Protein AF-A0A7W0X7A7-F1 (afdb_monomer)

Solvent-accessible surface area (backbone atoms only — not comparable to full-atom values): 5548 Å² total; per-residue (Å²): 108,64,54,66,26,83,92,50,47,51,69,35,86,31,71,50,77,49,78,48,76,40,91,55,37,68,71,57,52,37,70,67,54,48,48,55,53,54,68,53,63,34,90,52,57,49,54,51,63,49,78,52,93,33,30,41,42,34,43,36,42,20,78,46,66,66,29,46,49,54,38,51,52,56,48,42,53,61,47,37,30,58,77,68,75,40,80,59,68,86,60,77,87,77,76,120

Sequence (96 aa):
GVLASPVGLNDCAVFGTFVTMSSSVDTVVDRAALDACRALKPTQGDGTVTRLPSILVARYRGDSSEAAHAYFVALWSLIRPLVTGRAAVPPRIWRT

Structure (mmCIF, N/CA/C/O backbone):
data_AF-A0A7W0X7A7-F1
#
_entry.id   AF-A0A7W0X7A7-F1
#
loop_
_atom_site.group_PDB
_atom_site.id
_atom_site.type_symbol
_atom_site.label_atom_id
_atom_site.label_alt_id
_atom_site.label_comp_id
_atom_site.label_asym_id
_atom_site.label_entity_id
_atom_site.label_seq_id
_atom_site.pdbx_PDB_ins_code
_atom_site.Cartn_x
_atom_site.Cartn_y
_atom_site.Cartn_z
_atom_site.occupancy
_atom_site.B_iso_or_equiv
_atom_site.auth_seq_id
_atom_site.auth_comp_id
_atom_site.auth_asym_id
_atom_site.auth_atom_id
_atom_site.pdbx_PDB_model_num
ATOM 1 N N . GLY A 1 1 ? 23.001 11.454 -12.380 1.00 73.56 1 GLY A N 1
ATOM 2 C CA . GLY A 1 1 ? 21.865 12.371 -12.129 1.00 73.56 1 GLY A CA 1
ATOM 3 C C . GLY A 1 1 ? 20.842 11.688 -11.239 1.00 73.56 1 GLY A C 1
ATOM 4 O O . GLY A 1 1 ? 20.940 10.482 -11.070 1.00 73.56 1 GLY A O 1
ATOM 5 N N . VAL A 1 2 ? 19.878 12.424 -10.673 1.00 76.94 2 VAL A N 1
ATOM 6 C CA . VAL A 1 2 ? 18.868 11.878 -9.732 1.00 76.94 2 VAL A CA 1
ATOM 7 C C . VAL A 1 2 ? 18.051 10.720 -10.334 1.00 76.94 2 VAL A C 1
ATOM 9 O O . VAL A 1 2 ? 17.681 9.801 -9.613 1.00 76.94 2 VAL A O 1
ATOM 12 N N . LEU A 1 3 ? 17.835 10.720 -11.654 1.00 80.44 3 LEU A N 1
ATOM 13 C CA . LEU A 1 3 ? 17.059 9.692 -12.363 1.00 80.44 3 LEU A CA 1
ATOM 14 C C . LEU A 1 3 ? 17.709 8.295 -12.310 1.00 80.44 3 LEU A C 1
ATOM 16 O O . LEU A 1 3 ? 17.044 7.331 -11.954 1.00 80.44 3 LEU A O 1
ATOM 20 N N . ALA A 1 4 ? 19.019 8.209 -12.549 1.00 84.44 4 ALA A N 1
ATOM 21 C CA . ALA A 1 4 ? 19.783 6.953 -12.504 1.00 84.44 4 ALA A CA 1
ATOM 22 C C . ALA A 1 4 ? 20.281 6.590 -11.093 1.00 84.44 4 ALA A C 1
ATOM 24 O O . ALA A 1 4 ? 21.035 5.643 -10.895 1.00 84.44 4 ALA A O 1
ATOM 25 N N . SER A 1 5 ? 19.950 7.401 -10.085 1.00 89.44 5 SER A N 1
ATOM 26 C CA . SER A 1 5 ? 20.431 7.160 -8.730 1.00 89.44 5 SER A CA 1
ATOM 27 C C . SER A 1 5 ? 19.619 6.045 -8.061 1.00 89.44 5 SER A C 1
ATOM 29 O O . SER A 1 5 ? 18.388 6.111 -8.108 1.00 89.44 5 SER A O 1
ATOM 31 N N . PRO A 1 6 ? 20.254 5.101 -7.338 1.00 82.75 6 PRO A N 1
ATOM 32 C CA . PRO A 1 6 ? 19.545 4.073 -6.568 1.00 82.75 6 PRO A CA 1
ATOM 33 C C . PRO A 1 6 ? 18.595 4.635 -5.503 1.00 82.7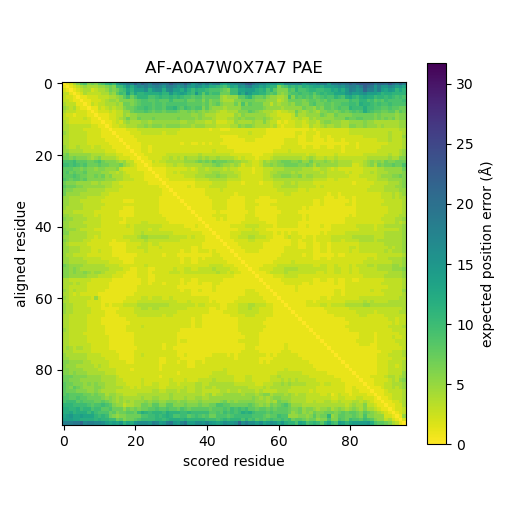5 6 PRO A C 1
ATOM 35 O O . PRO A 1 6 ? 17.567 4.026 -5.200 1.00 82.75 6 PRO A O 1
ATOM 38 N N . VAL A 1 7 ? 18.923 5.817 -4.961 1.00 84.94 7 VAL A N 1
ATOM 39 C CA . VAL A 1 7 ? 18.086 6.562 -4.002 1.00 84.94 7 VAL A CA 1
ATOM 40 C C . VAL A 1 7 ? 17.070 7.491 -4.681 1.00 84.94 7 VAL A C 1
ATOM 42 O O . VAL A 1 7 ? 16.282 8.144 -4.002 1.00 84.94 7 VAL A O 1
ATOM 45 N N . GLY A 1 8 ? 17.092 7.557 -6.014 1.00 87.00 8 GLY A N 1
ATOM 46 C CA . GLY A 1 8 ? 16.103 8.227 -6.850 1.00 87.00 8 GLY A CA 1
ATOM 47 C C . GLY A 1 8 ? 15.232 7.212 -7.591 1.00 87.00 8 GLY A C 1
ATOM 48 O O . GLY A 1 8 ? 14.730 6.247 -7.004 1.00 87.00 8 GLY A O 1
ATOM 49 N N . LEU A 1 9 ? 15.048 7.428 -8.894 1.00 87.62 9 LEU A N 1
ATOM 50 C CA . LEU A 1 9 ? 14.214 6.547 -9.716 1.00 87.62 9 LEU A CA 1
ATOM 51 C C . LEU A 1 9 ? 14.911 5.247 -10.119 1.00 87.62 9 LEU A C 1
ATOM 53 O O . LEU A 1 9 ? 14.219 4.324 -10.522 1.00 87.62 9 LEU A O 1
ATOM 57 N N . ASN A 1 10 ? 16.231 5.135 -9.943 1.00 91.06 10 ASN A N 1
ATOM 58 C CA . ASN A 1 10 ? 16.993 3.938 -10.298 1.00 91.06 10 ASN A CA 1
ATOM 59 C C . ASN A 1 10 ? 16.673 3.447 -11.722 1.00 91.06 10 ASN A C 1
ATOM 61 O O . ASN A 1 10 ? 16.381 2.272 -11.924 1.00 91.06 10 ASN A O 1
ATOM 65 N N . ASP A 1 11 ? 16.646 4.391 -12.668 1.00 91.31 11 ASP A N 1
ATOM 66 C CA . ASP A 1 11 ? 16.316 4.184 -14.085 1.00 91.31 11 ASP A CA 1
ATOM 67 C C . ASP A 1 11 ? 14.877 3.725 -14.386 1.00 91.31 11 ASP A C 1
ATOM 69 O O . ASP A 1 11 ? 14.529 3.536 -15.548 1.00 91.31 11 ASP A O 1
ATOM 73 N N . CYS A 1 12 ? 14.004 3.641 -13.379 1.00 93.06 12 CYS A N 1
ATOM 74 C CA . CYS A 1 12 ? 12.593 3.330 -13.575 1.00 93.06 12 CYS A CA 1
ATOM 75 C C . CYS A 1 12 ? 11.802 4.532 -14.113 1.00 93.06 12 CYS A C 1
ATOM 77 O O . CYS A 1 12 ? 11.883 5.643 -13.576 1.00 93.06 12 CYS A O 1
ATOM 79 N N . ALA A 1 13 ? 10.968 4.302 -15.128 1.00 94.00 13 ALA A N 1
ATOM 80 C CA . ALA A 1 13 ? 10.173 5.359 -15.760 1.00 94.00 13 ALA A CA 1
ATOM 81 C C . ALA A 1 13 ? 8.895 5.737 -14.983 1.00 94.00 13 ALA A C 1
ATOM 83 O O . ALA A 1 13 ? 8.340 6.819 -15.187 1.00 94.00 13 ALA A O 1
ATOM 84 N N . VAL A 1 14 ? 8.417 4.865 -14.091 1.00 96.25 14 VAL A N 1
ATOM 85 C CA . VAL A 1 14 ? 7.141 5.008 -13.380 1.00 96.25 14 VAL A CA 1
ATOM 86 C C . VAL A 1 14 ? 7.361 5.002 -11.870 1.00 96.25 14 VAL A C 1
ATOM 88 O O . VAL A 1 14 ? 8.018 4.132 -11.298 1.00 96.25 14 VAL A O 1
ATOM 91 N N . PHE A 1 15 ? 6.737 5.956 -11.186 1.00 96.62 15 PHE A N 1
ATOM 92 C CA . PHE A 1 15 ? 6.618 5.957 -9.734 1.00 96.62 15 PHE A CA 1
ATOM 93 C C . PHE A 1 15 ? 5.224 6.425 -9.323 1.00 96.62 15 PHE A C 1
ATOM 95 O O . PHE A 1 15 ? 4.536 7.123 -10.065 1.00 96.62 15 PHE A O 1
ATOM 102 N N . GLY A 1 16 ? 4.801 6.050 -8.121 1.00 96.19 16 GLY A N 1
ATOM 103 C CA . GLY A 1 16 ? 3.507 6.466 -7.598 1.00 96.19 16 GLY A CA 1
ATOM 104 C C . GLY A 1 16 ? 3.463 6.435 -6.082 1.00 96.19 16 GLY A C 1
ATOM 105 O O . GLY A 1 16 ? 4.229 5.719 -5.435 1.00 96.19 16 GLY A O 1
ATOM 106 N N . THR A 1 17 ? 2.549 7.217 -5.512 1.00 97.44 17 THR A N 1
ATOM 107 C CA . THR A 1 17 ? 2.306 7.246 -4.068 1.00 97.44 17 THR A CA 1
ATOM 108 C C . THR A 1 17 ? 0.815 7.130 -3.794 1.00 97.44 17 THR A C 1
ATOM 110 O O . THR A 1 17 ? 0.015 7.883 -4.343 1.00 97.44 17 THR A O 1
ATOM 113 N N . PHE A 1 18 ? 0.456 6.215 -2.901 1.00 97.12 18 PHE A N 1
ATOM 114 C CA . PHE A 1 18 ? -0.878 6.100 -2.331 1.00 97.12 18 PHE A CA 1
ATOM 115 C C . PHE A 1 18 ? -0.826 6.553 -0.874 1.00 97.12 18 PHE A C 1
ATOM 117 O O . PHE A 1 18 ? 0.006 6.078 -0.098 1.00 97.12 18 PHE A O 1
ATOM 124 N N . VAL A 1 19 ? -1.714 7.474 -0.503 1.00 97.31 19 VAL A N 1
ATOM 125 C CA . VAL A 1 19 ? -1.778 8.040 0.847 1.00 97.31 19 VAL A CA 1
ATOM 126 C C . VAL A 1 19 ? -3.184 7.872 1.391 1.00 97.31 19 VAL A C 1
ATOM 128 O O . VAL A 1 19 ? -4.160 8.248 0.748 1.00 97.31 19 VAL A O 1
ATOM 131 N N . THR A 1 20 ? -3.284 7.330 2.600 1.00 96.50 20 THR A N 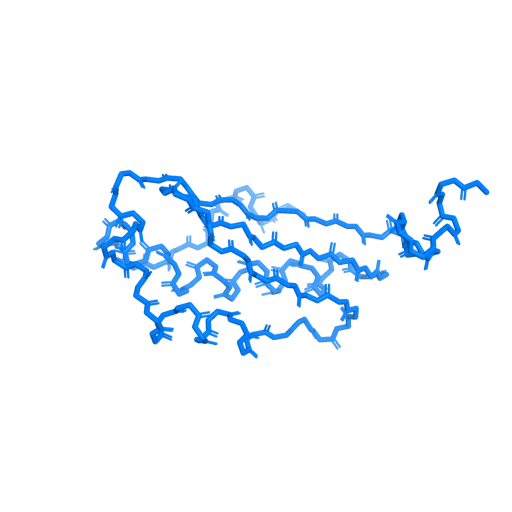1
ATOM 132 C CA . THR A 1 20 ? -4.508 7.371 3.400 1.00 96.50 20 THR A CA 1
ATOM 133 C C . THR A 1 20 ? -4.241 8.161 4.665 1.00 96.50 20 THR A C 1
ATOM 135 O O . THR A 1 20 ? -3.268 7.887 5.362 1.00 96.50 20 THR A O 1
ATOM 138 N N . MET A 1 21 ? -5.108 9.124 4.960 1.00 95.62 21 MET A N 1
ATOM 139 C CA . MET A 1 21 ? -5.022 9.966 6.146 1.00 95.62 21 MET A CA 1
ATOM 140 C C . MET A 1 21 ? -6.362 9.945 6.870 1.00 95.62 21 MET A C 1
ATOM 142 O O . MET A 1 21 ? -7.401 10.213 6.270 1.00 95.62 21 MET A O 1
ATOM 146 N N . SER A 1 22 ? -6.331 9.598 8.150 1.00 92.56 22 SER A N 1
ATOM 147 C CA . SER A 1 22 ? -7.482 9.657 9.049 1.00 92.56 22 SER A CA 1
ATOM 148 C C . SER A 1 22 ? -6.979 9.588 10.485 1.00 92.56 22 SER A C 1
ATOM 150 O O . SER A 1 22 ? -6.032 8.855 10.770 1.00 92.56 22 SER A O 1
ATOM 152 N N . SER A 1 23 ? -7.656 10.274 11.406 1.00 89.50 23 SER A N 1
ATOM 153 C CA . SER A 1 23 ? -7.396 10.138 12.846 1.00 89.50 23 SER A CA 1
ATOM 154 C C . SER A 1 23 ? -7.594 8.703 13.350 1.00 89.50 23 SER A C 1
ATOM 156 O O . SER A 1 23 ? -7.052 8.330 14.383 1.00 89.50 23 SER A O 1
ATOM 158 N N . SER A 1 24 ? -8.340 7.879 12.607 1.00 90.38 24 SER A N 1
ATOM 159 C CA . SER A 1 24 ? -8.552 6.464 12.912 1.00 90.38 24 SER A CA 1
ATOM 160 C C . SER A 1 24 ? -7.459 5.527 12.386 1.00 90.38 24 SER A C 1
ATOM 162 O O . SER A 1 24 ? -7.464 4.363 12.764 1.00 90.38 24 SER A O 1
ATOM 164 N N . VAL A 1 25 ? -6.508 5.971 11.546 1.00 92.62 25 VAL A N 1
ATOM 165 C CA . VAL A 1 25 ? -5.489 5.067 10.958 1.00 92.62 25 VAL A CA 1
ATOM 166 C C . VAL A 1 25 ? -4.699 4.323 12.033 1.00 92.62 25 VAL A C 1
ATOM 168 O O . VAL A 1 25 ? -4.453 3.127 11.890 1.00 92.62 25 VAL A O 1
ATOM 171 N N . ASP A 1 26 ? -4.332 5.004 13.119 1.00 91.38 26 ASP A N 1
ATOM 172 C CA . ASP A 1 26 ? -3.499 4.415 14.169 1.00 91.38 26 ASP A CA 1
ATOM 173 C C . ASP A 1 26 ? -4.203 3.276 14.922 1.00 91.38 26 ASP A C 1
ATOM 175 O O . ASP A 1 26 ? -3.523 2.385 15.439 1.00 91.38 26 ASP A O 1
ATOM 179 N N . THR A 1 27 ? -5.542 3.284 14.937 1.00 92.81 27 THR A N 1
ATOM 180 C CA . THR A 1 27 ? -6.383 2.281 15.602 1.00 92.81 27 THR A CA 1
ATOM 181 C C . THR A 1 27 ? -6.901 1.206 14.649 1.00 92.81 27 THR A C 1
ATOM 183 O O . THR A 1 27 ? -6.919 0.039 15.026 1.00 92.81 27 THR A O 1
ATOM 186 N N . VAL A 1 28 ? -7.304 1.563 13.423 1.00 94.56 28 VAL A N 1
ATOM 187 C CA . VAL A 1 28 ? -7.924 0.618 12.469 1.00 94.56 28 VAL A CA 1
ATOM 188 C C . VAL A 1 28 ? -6.913 -0.103 11.582 1.00 94.56 28 VAL A C 1
ATOM 190 O O . VAL A 1 28 ? -7.197 -1.193 11.094 1.00 94.56 28 VAL A O 1
ATOM 193 N N . VAL A 1 29 ? -5.732 0.485 11.358 1.00 95.69 29 VAL A N 1
ATOM 194 C CA . VAL A 1 29 ? -4.619 -0.177 10.665 1.00 95.69 29 VAL A CA 1
ATOM 195 C C . VAL A 1 29 ? -3.677 -0.730 11.723 1.00 95.69 29 VAL A C 1
ATOM 197 O O . VAL A 1 29 ? -2.633 -0.146 12.039 1.00 95.69 29 VAL A 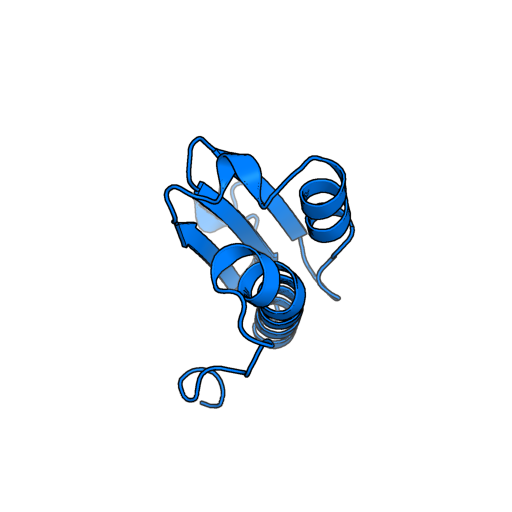O 1
ATOM 200 N N . ASP A 1 30 ? -4.099 -1.846 12.308 1.00 94.94 30 ASP A N 1
ATOM 201 C CA . ASP A 1 30 ? -3.312 -2.607 13.268 1.00 94.94 30 ASP A CA 1
ATOM 202 C C . ASP A 1 30 ? -2.132 -3.337 12.593 1.00 94.94 30 ASP A C 1
ATOM 204 O O . ASP A 1 30 ? -1.839 -3.167 11.404 1.00 94.94 30 ASP A O 1
ATOM 208 N N . ARG A 1 31 ? -1.410 -4.151 13.370 1.00 95.75 31 ARG A N 1
ATOM 209 C CA . ARG A 1 31 ? -0.266 -4.914 12.858 1.00 95.75 31 ARG A CA 1
ATOM 210 C C . ARG A 1 31 ? -0.670 -5.881 11.743 1.00 95.75 31 ARG A C 1
ATOM 212 O O . ARG A 1 31 ? 0.034 -5.946 10.742 1.00 95.75 31 ARG A O 1
ATOM 219 N N . ALA A 1 32 ? -1.782 -6.596 11.894 1.00 96.94 32 ALA A N 1
ATOM 220 C CA . ALA A 1 32 ? -2.217 -7.584 10.914 1.00 96.94 32 ALA A CA 1
ATOM 221 C C . ALA A 1 32 ? -2.619 -6.915 9.592 1.00 96.94 32 ALA A C 1
ATOM 223 O O . ALA A 1 32 ? -2.198 -7.356 8.523 1.00 96.94 32 ALA A O 1
ATOM 224 N N . ALA A 1 33 ? -3.357 -5.804 9.656 1.00 96.69 33 ALA A N 1
ATOM 225 C CA . ALA A 1 33 ? -3.716 -5.010 8.486 1.00 96.69 33 ALA A CA 1
ATOM 226 C C . ALA A 1 33 ? -2.479 -4.418 7.791 1.00 96.69 33 ALA A C 1
ATOM 228 O O . ALA A 1 33 ? -2.378 -4.445 6.561 1.00 96.69 33 ALA A O 1
ATOM 229 N N . LEU A 1 34 ? -1.511 -3.912 8.563 1.00 97.75 34 LEU A N 1
ATOM 230 C CA . LEU A 1 34 ? -0.257 -3.391 8.022 1.00 97.75 34 LEU A CA 1
ATOM 231 C C . LEU A 1 34 ? 0.571 -4.485 7.336 1.00 97.75 34 LEU A C 1
ATOM 233 O O . LEU A 1 34 ? 1.104 -4.256 6.249 1.00 97.75 34 LEU A O 1
ATOM 237 N N . ASP A 1 35 ? 0.667 -5.666 7.941 1.00 98.25 35 ASP A N 1
ATOM 238 C CA . ASP A 1 35 ? 1.406 -6.795 7.379 1.00 98.25 35 ASP A CA 1
ATOM 239 C C . ASP A 1 35 ? 0.716 -7.338 6.118 1.00 98.25 35 ASP A C 1
ATOM 241 O O . ASP A 1 35 ? 1.393 -7.589 5.121 1.00 98.25 35 ASP A O 1
ATOM 245 N N . 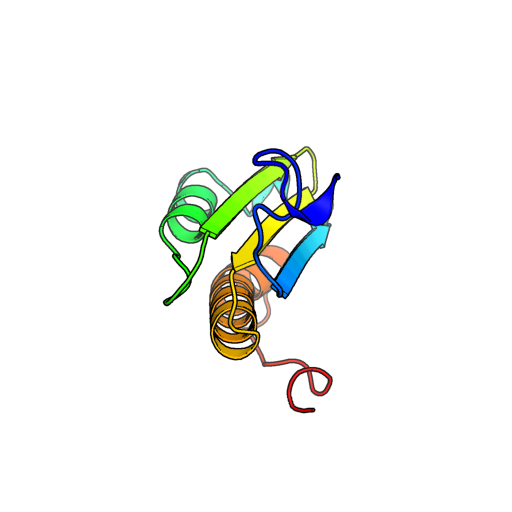ALA A 1 36 ? -0.622 -7.384 6.088 1.00 98.25 36 ALA A N 1
ATOM 246 C CA . ALA A 1 36 ? -1.386 -7.701 4.881 1.00 98.25 36 ALA A CA 1
ATOM 247 C C . ALA A 1 36 ? -1.107 -6.703 3.743 1.00 98.25 36 ALA A C 1
ATOM 249 O O . ALA A 1 36 ? -0.875 -7.105 2.604 1.00 98.25 36 ALA A O 1
ATOM 250 N N . CYS A 1 37 ? -1.041 -5.402 4.045 1.00 98.19 37 CYS A N 1
ATOM 251 C CA . CYS A 1 37 ? -0.677 -4.391 3.049 1.00 98.19 37 CYS A CA 1
ATOM 252 C C . CYS A 1 37 ? 0.766 -4.553 2.554 1.00 98.19 37 CYS A C 1
ATOM 254 O O . CYS A 1 37 ? 1.035 -4.353 1.375 1.00 98.19 37 CYS A O 1
ATOM 256 N N . ARG A 1 38 ? 1.706 -4.922 3.431 1.00 98.19 38 ARG A N 1
ATOM 257 C CA . ARG A 1 38 ? 3.117 -5.150 3.067 1.00 98.19 38 ARG A CA 1
ATOM 258 C C . ARG A 1 38 ? 3.338 -6.430 2.265 1.00 98.19 38 ARG A C 1
ATOM 260 O O . ARG A 1 38 ? 4.319 -6.501 1.516 1.00 98.19 38 ARG A O 1
ATOM 267 N N . ALA A 1 39 ? 2.463 -7.418 2.442 1.00 98.31 39 ALA A N 1
ATOM 268 C CA . ALA A 1 39 ? 2.457 -8.660 1.682 1.00 98.31 39 ALA A CA 1
ATOM 269 C C . ALA A 1 39 ? 2.006 -8.447 0.230 1.00 98.31 39 ALA A C 1
ATOM 271 O O . ALA A 1 39 ? 2.429 -9.199 -0.646 1.00 98.31 39 ALA A O 1
ATOM 272 N N . LEU A 1 40 ? 1.215 -7.403 -0.049 1.00 98.12 40 LEU A N 1
ATOM 273 C CA . LEU A 1 40 ? 0.929 -6.999 -1.422 1.00 98.12 40 LEU A CA 1
ATOM 274 C C . LEU A 1 40 ? 2.223 -6.553 -2.10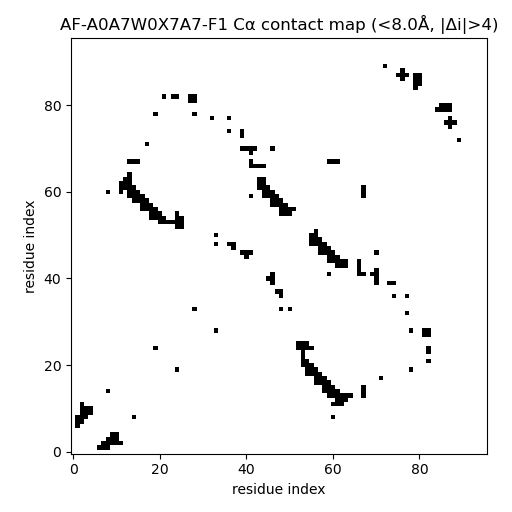6 1.00 98.12 40 LEU A C 1
ATOM 276 O O . LEU A 1 40 ? 2.924 -5.656 -1.630 1.00 98.12 40 LEU A O 1
ATOM 280 N N . LYS A 1 41 ? 2.522 -7.174 -3.244 1.00 97.88 41 LYS A N 1
ATOM 281 C CA . LYS A 1 41 ? 3.620 -6.794 -4.131 1.00 97.88 41 LYS A CA 1
ATOM 282 C C . LYS A 1 41 ? 3.052 -6.443 -5.501 1.00 97.88 41 LYS A C 1
ATOM 284 O O . LYS A 1 41 ? 2.111 -7.108 -5.939 1.00 97.88 41 LYS A O 1
ATOM 289 N N . PRO A 1 42 ? 3.578 -5.406 -6.172 1.00 98.00 42 PRO A N 1
ATOM 290 C CA . PRO A 1 42 ? 3.253 -5.198 -7.570 1.00 98.00 42 PRO A CA 1
ATOM 291 C C . PRO A 1 42 ? 3.741 -6.398 -8.390 1.00 98.00 42 PRO A C 1
ATOM 293 O O . PRO A 1 42 ? 4.695 -7.078 -8.014 1.00 98.00 42 PRO A O 1
ATOM 296 N N . THR A 1 43 ? 3.097 -6.649 -9.525 1.00 97.62 43 THR A N 1
ATOM 297 C CA . THR A 1 43 ? 3.508 -7.714 -10.453 1.00 97.62 43 THR A CA 1
ATOM 298 C C . THR A 1 43 ? 4.873 -7.438 -11.092 1.00 97.62 43 THR A C 1
ATOM 300 O O . THR A 1 43 ? 5.566 -8.377 -11.473 1.00 97.62 43 THR A O 1
ATOM 303 N N . GLN A 1 44 ? 5.261 -6.162 -11.198 1.00 96.94 44 GLN A N 1
ATOM 304 C CA . GLN A 1 44 ? 6.567 -5.692 -11.666 1.00 96.94 44 GLN A CA 1
ATOM 305 C C . GLN A 1 44 ? 6.995 -4.448 -10.886 1.00 96.94 44 GLN A C 1
ATOM 307 O O . GLN A 1 44 ? 6.160 -3.581 -10.632 1.00 96.94 44 GLN A O 1
ATOM 312 N N . GLY A 1 45 ? 8.286 -4.318 -10.582 1.00 96.25 45 GLY A N 1
ATOM 313 C CA . GLY A 1 45 ? 8.842 -3.192 -9.826 1.00 96.25 45 GLY A CA 1
ATOM 314 C C . GLY A 1 45 ? 8.794 -3.384 -8.307 1.00 96.25 45 GLY A C 1
ATOM 315 O O . GLY A 1 45 ? 8.512 -4.467 -7.797 1.00 96.25 45 GLY A O 1
ATOM 316 N N . ASP A 1 46 ? 9.067 -2.303 -7.585 1.00 97.00 46 ASP A N 1
ATOM 317 C CA . ASP A 1 46 ? 9.182 -2.264 -6.132 1.00 97.00 46 ASP A CA 1
ATOM 318 C C . ASP A 1 46 ? 7.940 -1.633 -5.496 1.00 97.00 46 ASP A C 1
ATOM 320 O O . ASP A 1 46 ? 7.519 -0.532 -5.859 1.00 97.00 46 ASP A O 1
ATOM 324 N N . GLY A 1 47 ? 7.385 -2.306 -4.485 1.00 97.62 47 GLY A N 1
ATOM 325 C CA . GLY A 1 47 ? 6.281 -1.810 -3.665 1.00 97.62 47 GLY A CA 1
ATOM 326 C C . GLY A 1 47 ? 6.638 -1.800 -2.181 1.00 97.62 47 GLY A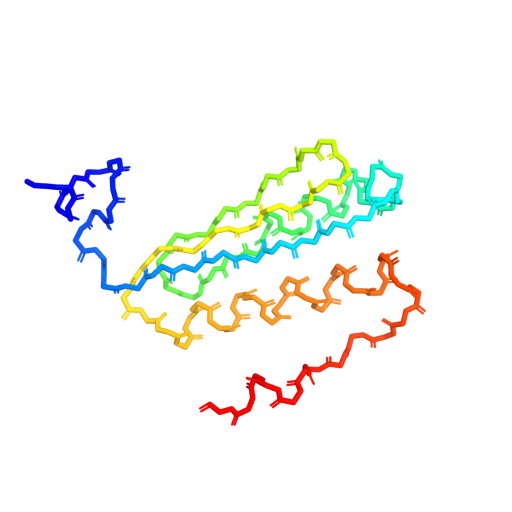 C 1
ATOM 327 O O . GLY A 1 47 ? 7.095 -2.806 -1.632 1.00 97.62 47 GLY A O 1
ATOM 328 N N . THR A 1 48 ? 6.404 -0.671 -1.510 1.00 97.69 48 THR A N 1
ATOM 329 C CA . THR A 1 48 ? 6.616 -0.537 -0.058 1.00 97.69 48 THR A CA 1
ATOM 330 C C . THR A 1 48 ? 5.425 0.121 0.625 1.00 97.69 48 THR A C 1
ATOM 332 O O . THR A 1 48 ? 4.719 0.918 0.008 1.00 97.69 48 THR A O 1
ATOM 335 N N . VAL A 1 49 ? 5.211 -0.206 1.906 1.00 98.38 49 VAL A N 1
ATOM 336 C CA . VAL A 1 49 ? 4.158 0.377 2.751 1.00 98.38 49 VAL A CA 1
ATOM 337 C C . VAL A 1 49 ? 4.732 0.759 4.117 1.00 98.38 49 VAL A C 1
ATOM 339 O O . VAL A 1 49 ? 5.314 -0.069 4.829 1.00 98.38 49 VAL A O 1
ATOM 342 N N . THR A 1 50 ? 4.536 2.016 4.503 1.00 97.56 50 THR A N 1
ATOM 343 C CA . THR A 1 50 ? 4.962 2.601 5.777 1.00 97.56 50 THR A CA 1
ATOM 344 C C . THR A 1 50 ? 3.758 3.215 6.482 1.00 97.56 50 THR A C 1
ATOM 346 O O . THR A 1 50 ? 3.017 3.991 5.883 1.00 97.56 50 THR A O 1
ATOM 349 N N . ARG A 1 51 ? 3.591 2.912 7.773 1.00 96.44 51 ARG A N 1
ATOM 350 C CA . ARG A 1 51 ? 2.643 3.608 8.648 1.00 96.44 51 ARG A CA 1
ATOM 351 C C . ARG A 1 51 ? 3.384 4.691 9.430 1.00 96.44 51 ARG A C 1
ATOM 353 O O . ARG A 1 51 ? 4.396 4.402 10.064 1.00 96.44 51 ARG A O 1
ATOM 360 N N . LEU A 1 52 ? 2.875 5.909 9.356 1.00 95.88 52 LEU A N 1
ATOM 361 C CA . LEU A 1 52 ? 3.248 7.075 10.152 1.00 95.88 52 LEU A CA 1
ATOM 362 C C . LEU A 1 52 ? 2.050 7.426 11.058 1.00 95.88 52 LEU A C 1
ATOM 364 O O . LEU A 1 52 ? 0.961 6.899 10.818 1.00 95.88 52 LEU A O 1
ATOM 368 N N . PRO A 1 53 ? 2.200 8.300 12.069 1.00 95.19 53 PRO A N 1
ATOM 369 C CA . PRO A 1 53 ? 1.061 8.739 12.873 1.00 95.19 53 PRO A CA 1
ATOM 370 C C . PRO A 1 53 ? -0.081 9.256 11.989 1.00 95.19 53 PRO A C 1
ATOM 372 O O . PRO A 1 53 ? 0.120 10.160 11.177 1.00 95.19 53 PRO A O 1
ATOM 375 N N . SER A 1 54 ? -1.258 8.642 12.117 1.00 94.88 54 SER A N 1
ATOM 376 C CA . SER A 1 54 ? -2.495 8.958 11.386 1.00 94.88 54 SER A CA 1
ATOM 377 C C . SER A 1 54 ? -2.418 8.864 9.850 1.00 94.88 54 SER A C 1
ATOM 379 O O . SER A 1 54 ? -3.341 9.294 9.148 1.00 94.88 54 SER A O 1
ATOM 381 N N . ILE A 1 55 ? -1.334 8.298 9.301 1.00 97.12 55 ILE A N 1
ATOM 382 C CA . ILE A 1 55 ? -1.088 8.228 7.857 1.00 97.12 55 ILE A CA 1
ATOM 383 C C . ILE A 1 55 ? -0.540 6.855 7.467 1.00 97.12 55 ILE A C 1
ATOM 385 O O . ILE A 1 55 ? 0.447 6.368 8.015 1.00 97.12 55 ILE A O 1
ATOM 389 N N . LEU A 1 56 ? -1.120 6.260 6.429 1.00 97.88 56 LEU A N 1
ATOM 390 C CA . LEU A 1 56 ? -0.524 5.133 5.720 1.00 97.88 56 LEU A CA 1
ATOM 391 C C . LEU A 1 56 ? -0.021 5.601 4.355 1.00 97.88 56 LEU A C 1
ATOM 393 O O . LEU A 1 56 ? -0.782 6.177 3.575 1.00 97.88 56 LEU A O 1
ATOM 397 N N . VAL A 1 57 ? 1.250 5.333 4.064 1.00 98.38 57 VAL A N 1
ATOM 398 C CA . VAL A 1 57 ? 1.889 5.670 2.791 1.00 98.38 57 VAL A CA 1
ATOM 399 C C . VAL A 1 57 ? 2.356 4.395 2.112 1.00 98.38 57 VAL A C 1
ATOM 401 O O . VAL A 1 57 ? 3.157 3.650 2.675 1.00 98.38 57 VAL A O 1
ATOM 404 N N . ALA A 1 58 ? 1.909 4.176 0.882 1.00 98.38 58 ALA A N 1
ATOM 405 C CA . ALA A 1 58 ? 2.463 3.164 0.000 1.00 98.38 58 ALA A CA 1
ATOM 406 C C . ALA A 1 58 ? 3.140 3.821 -1.201 1.00 98.38 58 ALA A C 1
ATOM 408 O O . ALA A 1 58 ? 2.669 4.836 -1.713 1.00 98.38 58 ALA A O 1
ATOM 409 N N . ARG A 1 59 ? 4.256 3.247 -1.643 1.00 98.12 59 ARG A N 1
ATOM 410 C CA . ARG A 1 59 ? 5.046 3.753 -2.769 1.00 98.12 59 ARG A CA 1
ATOM 411 C C . ARG A 1 59 ? 5.288 2.645 -3.776 1.00 98.12 59 ARG A C 1
ATOM 413 O O . ARG A 1 59 ? 5.460 1.491 -3.378 1.00 98.12 59 ARG A O 1
ATOM 420 N N . TYR A 1 60 ? 5.313 3.034 -5.042 1.00 98.25 60 TYR A N 1
ATOM 421 C CA . TYR A 1 60 ? 5.652 2.197 -6.183 1.00 98.25 60 TYR A CA 1
ATOM 422 C C . TYR A 1 60 ? 6.808 2.823 -6.964 1.00 98.25 60 TYR A C 1
ATOM 424 O O . TYR A 1 60 ? 6.834 4.047 -7.125 1.00 98.25 60 TYR A O 1
ATOM 432 N N . ARG A 1 61 ? 7.707 1.987 -7.484 1.00 97.31 61 ARG A N 1
ATOM 433 C CA . ARG A 1 61 ? 8.732 2.360 -8.464 1.00 97.31 61 ARG A CA 1
ATOM 434 C C . ARG A 1 61 ? 8.963 1.199 -9.432 1.00 97.31 61 ARG A C 1
ATOM 436 O O . ARG A 1 61 ? 9.175 0.081 -8.981 1.00 97.31 61 ARG A O 1
ATOM 443 N N . GLY A 1 62 ? 8.935 1.447 -10.734 1.00 97.00 62 GLY A N 1
ATOM 444 C CA . GLY A 1 62 ? 9.120 0.425 -11.765 1.00 97.00 62 GLY A CA 1
ATOM 445 C C . GLY A 1 62 ? 8.859 0.984 -13.159 1.00 97.00 62 GLY A C 1
ATOM 446 O O . GLY A 1 62 ? 8.837 2.196 -13.340 1.00 97.00 62 GLY A O 1
ATOM 447 N N . ASP A 1 63 ? 8.623 0.117 -14.138 1.00 96.75 63 ASP A N 1
ATOM 448 C CA . ASP A 1 63 ? 8.488 0.529 -15.545 1.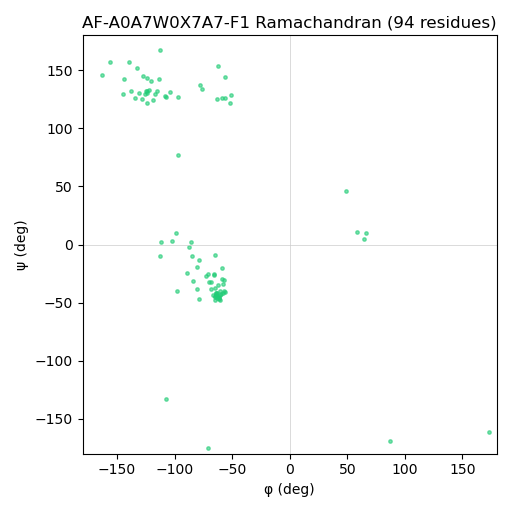00 96.75 63 ASP A CA 1
ATOM 449 C C . ASP A 1 63 ? 7.072 0.371 -16.114 1.00 96.75 63 ASP A C 1
ATOM 451 O O . ASP A 1 63 ? 6.843 0.675 -17.281 1.00 96.75 63 ASP A O 1
ATOM 455 N N . SER A 1 64 ? 6.101 -0.067 -15.303 1.00 97.31 64 SER A N 1
ATOM 456 C CA . SER A 1 64 ? 4.714 -0.277 -15.741 1.00 97.31 64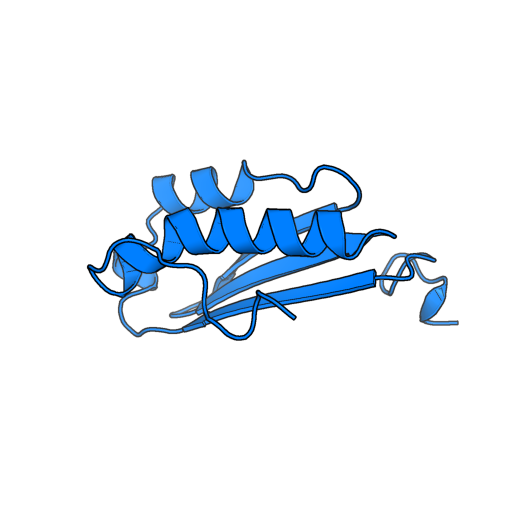 SER A CA 1
ATOM 457 C C . SER A 1 64 ? 3.727 0.521 -14.892 1.00 97.31 64 SER A C 1
ATOM 459 O O . SER A 1 64 ? 3.622 0.351 -13.672 1.00 97.31 64 SER A O 1
ATOM 461 N N . SER A 1 65 ? 2.951 1.377 -15.558 1.00 95.50 65 SER A N 1
ATOM 462 C CA . SER A 1 65 ? 1.824 2.088 -14.951 1.00 95.50 65 SER A CA 1
ATOM 463 C C . SER A 1 65 ? 0.690 1.128 -14.596 1.00 95.50 65 SER A C 1
ATOM 465 O O . SER A 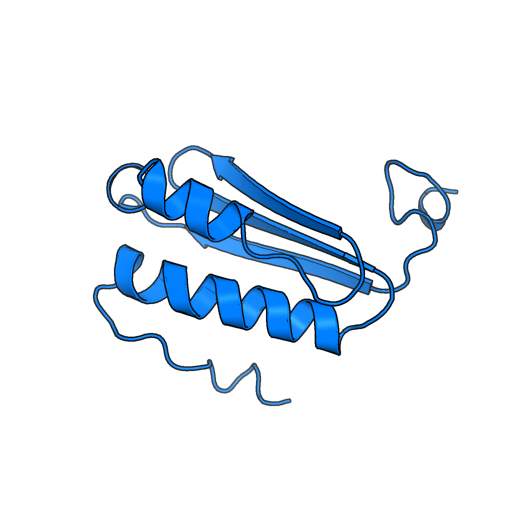1 65 ? 0.031 1.314 -13.575 1.00 95.50 65 SER A O 1
ATOM 467 N N . GLU A 1 66 ? 0.501 0.060 -15.369 1.00 96.12 66 GLU A N 1
ATOM 468 C CA . GLU A 1 66 ? -0.485 -0.987 -15.112 1.00 96.12 66 GLU A CA 1
ATOM 469 C C . GLU A 1 66 ? -0.158 -1.754 -13.825 1.00 96.12 66 GLU A C 1
ATOM 471 O O . GLU A 1 66 ? -1.044 -1.964 -12.993 1.00 96.12 66 GLU A O 1
ATOM 476 N N . ALA A 1 67 ? 1.115 -2.115 -13.615 1.00 97.75 67 ALA A N 1
ATOM 477 C CA . ALA A 1 67 ? 1.579 -2.755 -12.384 1.00 97.75 67 ALA A CA 1
ATOM 478 C C . ALA A 1 67 ? 1.413 -1.829 -11.168 1.00 97.75 67 ALA A C 1
ATOM 480 O O . ALA A 1 67 ? 0.939 -2.270 -10.115 1.00 97.75 67 ALA A O 1
ATOM 481 N N . ALA A 1 68 ? 1.737 -0.539 -11.321 1.00 97.19 68 ALA A N 1
ATOM 482 C CA . ALA A 1 68 ? 1.518 0.475 -10.289 1.00 97.19 68 ALA A CA 1
ATOM 483 C C . ALA A 1 68 ? 0.029 0.604 -9.930 1.00 97.19 68 ALA A C 1
ATOM 485 O O . ALA A 1 68 ? -0.349 0.590 -8.756 1.00 97.19 68 ALA A O 1
ATOM 486 N N . HIS A 1 69 ? -0.828 0.697 -10.947 1.00 95.62 69 HIS A N 1
ATOM 487 C CA . HIS A 1 69 ? -2.263 0.864 -10.784 1.00 95.62 69 HIS A CA 1
ATOM 488 C C . HIS A 1 69 ? -2.895 -0.356 -10.104 1.00 95.62 69 HIS A C 1
ATOM 490 O O . HIS A 1 69 ? -3.608 -0.204 -9.112 1.00 95.62 69 HIS A O 1
ATOM 496 N N . ALA A 1 70 ? -2.578 -1.570 -10.563 1.00 96.50 70 ALA A N 1
ATOM 497 C CA . ALA A 1 70 ? -3.056 -2.807 -9.946 1.00 96.50 70 ALA A CA 1
ATOM 498 C C . ALA A 1 70 ? -2.638 -2.913 -8.468 1.00 96.50 70 ALA A C 1
ATOM 500 O O . ALA A 1 70 ? -3.455 -3.269 -7.615 1.00 96.50 70 ALA A O 1
ATOM 501 N N . TYR A 1 71 ? -1.397 -2.533 -8.146 1.00 98.12 71 TYR A N 1
ATOM 502 C CA . TYR A 1 71 ? -0.899 -2.493 -6.771 1.00 98.12 71 TYR A CA 1
ATOM 503 C C . TYR A 1 71 ? -1.692 -1.518 -5.887 1.00 98.12 71 TYR A C 1
ATOM 505 O O . TYR A 1 71 ? -2.130 -1.888 -4.794 1.00 98.12 71 TYR A O 1
ATOM 513 N N . PHE A 1 72 ? -1.954 -0.294 -6.357 1.00 97.38 72 PHE A N 1
ATOM 514 C CA . PHE A 1 72 ? -2.741 0.678 -5.589 1.00 97.38 72 PHE A CA 1
ATOM 515 C C . PHE A 1 72 ? -4.222 0.308 -5.474 1.00 97.38 72 PHE A C 1
ATOM 517 O O . PHE A 1 72 ? -4.829 0.562 -4.432 1.00 97.38 72 PHE A O 1
ATOM 524 N N . VAL A 1 73 ? -4.800 -0.356 -6.478 1.00 96.50 73 VAL A N 1
ATOM 525 C CA . VAL A 1 73 ? -6.158 -0.916 -6.397 1.00 96.50 73 VAL A CA 1
ATOM 526 C C . VAL A 1 73 ? -6.247 -2.012 -5.333 1.00 96.50 73 VAL A C 1
ATOM 528 O O . VAL A 1 73 ? -7.208 -2.036 -4.555 1.00 96.50 73 VAL A O 1
ATOM 531 N N . ALA A 1 74 ? -5.245 -2.888 -5.243 1.00 97.44 74 ALA A N 1
ATOM 532 C CA . ALA A 1 74 ? -5.189 -3.916 -4.207 1.00 97.44 74 ALA A CA 1
ATOM 533 C C . ALA A 1 74 ? -5.088 -3.296 -2.801 1.00 97.44 74 ALA A C 1
ATOM 535 O O . ALA A 1 74 ? -5.848 -3.664 -1.903 1.00 97.44 74 ALA A O 1
ATOM 536 N N . LEU A 1 75 ? -4.230 -2.286 -2.625 1.00 97.75 75 LEU A N 1
ATOM 537 C CA . LEU A 1 75 ? -4.113 -1.544 -1.364 1.00 97.75 75 LEU A CA 1
ATOM 538 C C . LEU A 1 75 ? -5.416 -0.833 -0.981 1.00 97.75 75 LEU A C 1
ATOM 540 O O . LEU A 1 75 ? -5.866 -0.931 0.160 1.00 97.75 75 LEU A O 1
ATOM 544 N N . TRP A 1 76 ? -6.058 -0.155 -1.933 1.00 96.69 76 TRP A N 1
ATOM 545 C CA . TRP A 1 76 ? -7.354 0.495 -1.726 1.00 96.69 76 TRP A CA 1
ATOM 546 C C . TRP A 1 76 ? -8.428 -0.482 -1.256 1.00 96.69 76 TRP A C 1
ATOM 548 O O . TRP A 1 76 ? -9.221 -0.150 -0.371 1.00 96.69 76 TRP A O 1
ATOM 558 N N . SER A 1 77 ? -8.426 -1.690 -1.820 1.00 96.50 77 SER A N 1
ATOM 559 C CA . SER A 1 77 ? -9.383 -2.741 -1.481 1.00 96.50 77 SER A CA 1
ATOM 560 C C . SER A 1 77 ? -9.275 -3.184 -0.020 1.00 96.50 77 SER A C 1
ATOM 562 O O . SER A 1 77 ? -10.301 -3.441 0.605 1.00 96.50 77 SER A O 1
ATOM 564 N N . LEU A 1 78 ? -8.062 -3.193 0.545 1.00 96.81 78 LEU A N 1
ATOM 565 C CA . LEU A 1 78 ? -7.831 -3.478 1.965 1.00 96.81 78 LEU A CA 1
ATOM 566 C C . LEU A 1 78 ? -8.125 -2.270 2.863 1.00 96.81 78 LEU A C 1
ATOM 568 O O . LEU A 1 78 ? -8.795 -2.397 3.884 1.00 96.81 78 LEU A O 1
ATOM 572 N N . ILE A 1 79 ? -7.628 -1.089 2.496 1.00 96.44 79 ILE A N 1
ATOM 573 C CA . ILE A 1 79 ? -7.589 0.062 3.407 1.00 96.44 79 ILE A CA 1
ATOM 574 C C . ILE A 1 79 ? -8.921 0.794 3.505 1.00 96.44 79 ILE A C 1
ATOM 576 O O . ILE A 1 79 ? -9.309 1.240 4.587 1.00 96.44 79 ILE A O 1
ATOM 580 N N . ARG A 1 80 ? -9.654 0.929 2.398 1.00 95.31 80 ARG A N 1
ATOM 581 C CA . ARG A 1 80 ? -10.885 1.722 2.407 1.00 95.31 80 ARG A CA 1
ATOM 582 C C . ARG A 1 80 ? -11.949 1.182 3.366 1.00 95.31 80 ARG A C 1
ATOM 584 O O . ARG A 1 80 ? -12.504 2.008 4.096 1.00 95.31 80 ARG A O 1
ATOM 591 N N . PRO A 1 81 ? -12.255 -0.128 3.408 1.00 95.75 81 PRO A N 1
ATOM 592 C CA . PRO A 1 81 ? -13.226 -0.655 4.361 1.00 95.75 81 PRO A CA 1
ATOM 593 C C . PRO A 1 81 ? -12.807 -0.401 5.808 1.00 95.75 81 PRO A C 1
ATOM 595 O O . PRO A 1 81 ? -13.646 0.012 6.602 1.00 95.75 81 PRO A O 1
ATOM 598 N N . LEU A 1 82 ? -11.516 -0.549 6.122 1.00 95.12 82 LEU A N 1
ATOM 599 C CA . LEU A 1 82 ? -10.983 -0.325 7.469 1.00 95.12 82 LEU A CA 1
ATOM 600 C C . LEU A 1 82 ? -11.142 1.130 7.921 1.00 95.12 82 LEU A C 1
ATOM 602 O O . LEU A 1 82 ? -11.590 1.394 9.031 1.00 95.12 82 LEU A O 1
ATOM 606 N N . VAL A 1 83 ? -10.799 2.086 7.055 1.00 94.56 83 VAL A N 1
ATOM 607 C CA . VAL A 1 83 ? -10.774 3.509 7.428 1.00 94.56 83 VAL A CA 1
ATOM 608 C C . VAL A 1 83 ? -12.146 4.173 7.319 1.00 94.56 83 VAL A C 1
ATOM 610 O O . VAL A 1 83 ? -12.442 5.092 8.078 1.00 94.56 83 VAL A O 1
ATOM 613 N N . THR A 1 84 ? -12.995 3.726 6.389 1.00 93.75 84 THR A N 1
ATOM 614 C CA . THR A 1 84 ? -14.275 4.396 6.080 1.00 93.75 84 THR A CA 1
ATOM 615 C C . THR A 1 84 ? -15.517 3.595 6.465 1.00 93.75 84 THR A C 1
ATOM 617 O O . THR A 1 84 ? -16.624 4.118 6.345 1.00 93.75 84 THR A O 1
ATOM 620 N N . GLY A 1 85 ? -15.373 2.322 6.847 1.00 94.12 85 GLY A N 1
ATOM 621 C CA . GLY A 1 85 ? -16.499 1.407 7.063 1.00 94.12 85 GLY A CA 1
ATOM 622 C C . GLY A 1 85 ? -17.283 1.064 5.788 1.00 94.12 85 GLY A C 1
ATOM 623 O O . GLY A 1 85 ? -18.368 0.495 5.866 1.00 94.12 85 GLY A O 1
ATOM 624 N N . ARG A 1 86 ? -16.779 1.429 4.598 1.00 94.00 86 ARG A N 1
ATOM 625 C CA . ARG A 1 86 ? -17.461 1.230 3.309 1.00 94.00 86 ARG A CA 1
ATOM 626 C C . ARG A 1 86 ? -16.686 0.264 2.423 1.00 94.00 86 ARG A C 1
ATOM 628 O O . ARG A 1 86 ? -15.495 0.464 2.180 1.00 94.00 86 ARG A O 1
ATOM 635 N N . ALA A 1 87 ? -17.392 -0.708 1.846 1.00 94.75 87 ALA A N 1
ATOM 636 C CA . ALA A 1 87 ? -16.842 -1.658 0.876 1.00 94.75 87 ALA A CA 1
ATOM 637 C C . ALA A 1 87 ? -16.106 -0.934 -0.253 1.00 94.75 87 ALA A C 1
ATOM 639 O O . ALA A 1 87 ? -16.664 0.001 -0.832 1.00 94.75 87 ALA A O 1
ATOM 640 N N . ALA A 1 88 ? -14.865 -1.327 -0.544 1.00 94.06 88 ALA A N 1
ATOM 641 C CA . ALA A 1 88 ? -14.033 -0.655 -1.531 1.00 94.06 88 ALA A CA 1
ATOM 642 C C . ALA A 1 88 ? -14.693 -0.660 -2.916 1.00 94.06 88 ALA A C 1
ATOM 644 O O . ALA A 1 88 ? -15.063 -1.702 -3.446 1.00 94.06 88 ALA A O 1
ATOM 645 N N . VAL A 1 89 ? -14.827 0.528 -3.501 1.00 92.56 89 VAL A N 1
ATOM 646 C CA . VAL A 1 89 ? -15.302 0.712 -4.875 1.00 92.56 89 VAL A CA 1
ATOM 647 C C . VAL A 1 89 ? -14.226 1.498 -5.614 1.00 92.56 89 VAL A C 1
ATOM 649 O O . VAL A 1 89 ? -13.763 2.503 -5.059 1.00 92.56 89 VAL A O 1
ATOM 652 N N . PRO A 1 90 ? -13.803 1.077 -6.820 1.00 86.69 90 PRO A N 1
ATOM 653 C CA . PRO A 1 90 ? -12.838 1.830 -7.610 1.00 86.69 90 PRO A CA 1
ATOM 654 C C . PRO A 1 90 ? -13.344 3.263 -7.861 1.00 86.69 90 PRO A C 1
ATOM 656 O O . PRO A 1 90 ? -14.469 3.426 -8.351 1.00 86.69 90 PRO A O 1
ATOM 659 N N . PRO A 1 91 ? -12.566 4.309 -7.526 1.00 83.69 91 PRO A N 1
ATOM 660 C CA . PRO A 1 91 ? -12.907 5.684 -7.870 1.00 83.69 91 PRO A CA 1
ATOM 661 C C . PRO A 1 91 ? -13.107 5.843 -9.381 1.00 83.69 91 PRO A C 1
ATOM 663 O O . PRO A 1 91 ? -12.383 5.249 -10.176 1.00 83.69 91 PRO A O 1
ATOM 666 N N . ARG A 1 92 ? -14.055 6.689 -9.803 1.00 84.00 92 ARG A N 1
ATOM 667 C CA . ARG A 1 92 ? -14.291 6.949 -11.240 1.00 84.00 92 ARG A CA 1
ATOM 668 C C . ARG A 1 92 ? -13.047 7.485 -11.953 1.00 84.00 92 ARG A C 1
ATOM 670 O O . ARG A 1 92 ? -12.816 7.133 -13.100 1.00 84.00 92 ARG A O 1
ATOM 677 N N . ILE A 1 93 ? -12.245 8.280 -11.246 1.00 83.50 93 ILE A N 1
ATOM 678 C CA . ILE A 1 93 ? -10.981 8.850 -11.732 1.00 83.50 93 ILE A CA 1
ATOM 679 C C . ILE A 1 93 ? -9.897 7.798 -12.029 1.00 83.50 93 ILE A C 1
ATOM 681 O O . ILE A 1 93 ? -8.865 8.148 -12.571 1.00 83.50 93 ILE A O 1
ATOM 685 N N . TRP A 1 94 ? -10.102 6.529 -11.661 1.00 82.12 94 TRP A N 1
ATOM 686 C CA . TRP A 1 94 ? -9.171 5.424 -11.936 1.00 82.12 94 TRP A CA 1
ATOM 687 C C . TRP A 1 94 ? -9.571 4.594 -13.168 1.00 82.12 94 TRP A C 1
ATOM 689 O O . TRP A 1 94 ? -9.048 3.507 -13.385 1.00 82.12 94 TRP A O 1
ATOM 699 N N . ARG A 1 95 ? -10.555 5.057 -13.951 1.00 75.00 95 ARG A N 1
ATOM 700 C CA . ARG A 1 95 ? -10.970 4.417 -15.215 1.00 75.00 95 ARG A CA 1
ATOM 701 C C . ARG A 1 95 ? -10.456 5.129 -16.471 1.00 75.00 95 ARG A C 1
ATOM 703 O O . ARG A 1 95 ? -10.848 4.736 -17.565 1.00 75.00 95 ARG A O 1
ATOM 710 N N . THR A 1 96 ? -9.666 6.183 -16.306 1.00 67.56 96 THR A N 1
ATOM 711 C CA . THR A 1 96 ? -8.965 6.890 -17.389 1.00 67.56 96 THR A CA 1
ATOM 712 C C . THR A 1 96 ? -7.561 6.345 -17.519 1.00 67.56 96 THR A C 1
ATOM 714 O O . THR A 1 96 ? -7.160 6.064 -18.662 1.00 67.56 96 THR A O 1
#

Secondary structure (DSSP, 8-state):
--TT-TTTTTT-SEEEEEEEE-TTHHHHS-HHHHHHHHH---SSSEEEEEEETTEEEEEEEES-HHHHHHHHHHHHHHHHHHHHSS-----GGG--

Mean predicted aligned error: 3.52 Å

Foldseek 3Di:
DQCCDPVHLVVFPDKDKDKDADQCCVPLCDPVLQVVLQPQAFPFFGWDWDDDRRMIMIMTHHHDPVSVLVSVLVNQQSVVCSRPVDGRDDDPVSVD

Radius of gyration: 13.98 Å; Cα contacts (8 Å, |Δi|>4): 147; chains: 1; bounding box: 39×21×33 Å

pLDDT: mean 93.68, std 6.07, range [67.56, 98.38]

Nearest PDB structures (foldseek):
  8hcn-assembly1_D  TM=6.484E-01  e=9.209E-05  Klebsiella pneumoniae
  7a67-assembly1_A  TM=7.623E-01  e=1.678E-02  Pyrococcus abyssi GE5
  3eno-assembly2_E  TM=7.802E-01  e=5.296E-02  Pyrococcus furiosus
  5jmv-assembly1_D  TM=7.900E-01  e=1.562E-01  Pyrococcus furiosus DSM 3638
  3enc-assembly1_B  TM=7.230E-01  e=1.041E-01  Pyrococcus furiosus